Protein AF-A0A3D2R446-F1 (afdb_monomer_lite)

Structure (mmCIF, N/CA/C/O backbone):
data_AF-A0A3D2R446-F1
#
_entry.id   AF-A0A3D2R446-F1
#
loop_
_atom_site.group_PDB
_atom_site.id
_atom_site.type_symbol
_atom_site.label_atom_id
_atom_site.label_alt_id
_atom_site.label_comp_id
_atom_site.label_asym_id
_atom_site.label_entity_id
_atom_site.label_seq_id
_atom_site.pdbx_PDB_ins_code
_atom_site.Cartn_x
_atom_site.Cartn_y
_atom_site.Cartn_z
_atom_site.occupancy
_atom_site.B_iso_or_equiv
_atom_site.auth_seq_id
_atom_site.auth_comp_id
_atom_site.auth_asym_id
_atom_site.auth_atom_id
_atom_site.pdbx_PDB_model_num
ATOM 1 N N . ARG A 1 1 ? 15.607 -3.012 -19.331 1.00 82.00 1 ARG A N 1
ATOM 2 C CA . ARG A 1 1 ? 14.592 -2.431 -18.414 1.00 82.00 1 ARG A CA 1
ATOM 3 C C . ARG A 1 1 ? 13.166 -2.758 -18.873 1.00 82.00 1 ARG A C 1
ATOM 5 O O . ARG A 1 1 ? 12.463 -3.393 -18.107 1.00 82.00 1 ARG A O 1
ATOM 12 N N . ALA A 1 2 ? 12.781 -2.480 -20.128 1.00 90.06 2 ALA A N 1
ATOM 13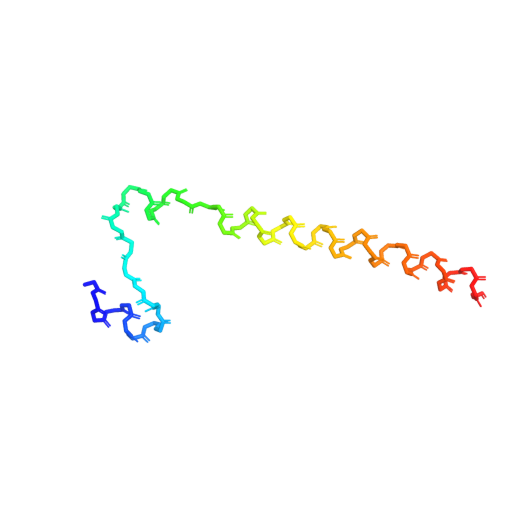 C CA . ALA A 1 2 ? 11.444 -2.810 -20.657 1.00 90.06 2 ALA A CA 1
ATOM 14 C C . ALA A 1 2 ? 11.061 -4.308 -20.591 1.00 90.06 2 ALA A C 1
ATOM 16 O O . ALA A 1 2 ? 9.954 -4.637 -20.182 1.00 90.06 2 ALA A O 1
ATOM 17 N N . TYR A 1 3 ? 11.986 -5.224 -20.919 1.00 93.62 3 TYR A N 1
ATOM 18 C CA . TYR A 1 3 ? 11.746 -6.673 -20.794 1.00 93.62 3 TYR A CA 1
ATOM 19 C C . TYR A 1 3 ? 11.375 -7.093 -19.359 1.00 93.62 3 TYR A C 1
ATOM 21 O O . TYR A 1 3 ? 10.426 -7.843 -19.155 1.00 93.62 3 TYR A O 1
ATOM 29 N N . VAL A 1 4 ? 12.089 -6.556 -18.363 1.00 94.75 4 VAL A N 1
ATOM 30 C CA . VAL A 1 4 ? 11.849 -6.847 -16.940 1.00 94.75 4 VAL A CA 1
ATOM 31 C C . VAL A 1 4 ? 10.529 -6.232 -16.470 1.00 94.75 4 VAL A C 1
ATOM 33 O O . VAL A 1 4 ? 9.770 -6.911 -15.791 1.00 94.75 4 VAL A O 1
ATOM 36 N N . ALA A 1 5 ? 10.211 -4.999 -16.881 1.00 94.81 5 ALA A N 1
ATOM 37 C CA . ALA A 1 5 ? 8.918 -4.378 -16.579 1.00 94.81 5 ALA A CA 1
ATOM 38 C C . ALA A 1 5 ? 7.744 -5.215 -17.111 1.00 94.81 5 ALA A C 1
ATOM 40 O O . ALA A 1 5 ? 6.808 -5.488 -16.366 1.00 94.81 5 ALA A O 1
ATOM 41 N N . LYS A 1 6 ? 7.845 -5.731 -18.346 1.00 95.38 6 LYS A N 1
ATOM 42 C CA . LYS A 1 6 ? 6.842 -6.640 -18.924 1.00 95.38 6 LYS A CA 1
ATOM 43 C C . LYS A 1 6 ? 6.704 -7.941 -18.130 1.00 95.38 6 LYS A C 1
ATOM 45 O O . LYS A 1 6 ? 5.588 -8.395 -17.900 1.00 95.38 6 LYS A O 1
ATOM 50 N N . LEU A 1 7 ? 7.820 -8.541 -17.712 1.00 97.19 7 LEU A N 1
ATOM 51 C CA . LEU A 1 7 ? 7.810 -9.775 -16.919 1.00 97.19 7 LEU A CA 1
ATOM 52 C C . LEU A 1 7 ? 7.141 -9.569 -15.549 1.00 97.19 7 LEU A C 1
ATOM 54 O O . LEU A 1 7 ? 6.397 -10.432 -15.093 1.00 97.19 7 LEU A O 1
ATOM 58 N N . LEU A 1 8 ? 7.380 -8.411 -14.927 1.00 96.88 8 LEU A N 1
ATOM 59 C CA . LEU A 1 8 ? 6.819 -8.021 -13.631 1.00 96.88 8 LEU A CA 1
ATOM 60 C C . LEU A 1 8 ? 5.430 -7.368 -13.732 1.00 96.88 8 LEU A C 1
ATOM 62 O O . LEU A 1 8 ? 4.855 -7.026 -12.704 1.00 96.88 8 LEU A O 1
ATOM 66 N N . LYS A 1 9 ? 4.881 -7.232 -14.947 1.00 96.56 9 LYS A N 1
ATOM 67 C CA . LYS A 1 9 ? 3.577 -6.609 -15.230 1.00 96.56 9 LYS A CA 1
ATOM 68 C C . LYS A 1 9 ? 3.468 -5.154 -14.755 1.00 96.56 9 LYS A C 1
ATOM 70 O O . LYS A 1 9 ? 2.391 -4.711 -14.376 1.00 96.56 9 LYS A O 1
ATOM 75 N N . PHE A 1 10 ? 4.573 -4.416 -14.792 1.00 94.88 10 PHE A N 1
ATOM 76 C CA . PHE A 1 10 ? 4.535 -2.964 -14.651 1.00 94.88 10 PHE A CA 1
ATOM 77 C C . PHE A 1 10 ? 4.153 -2.324 -15.985 1.00 94.88 10 PHE A C 1
ATOM 79 O O . PHE A 1 10 ? 4.660 -2.732 -17.034 1.00 94.88 10 PHE A O 1
ATOM 86 N N . ASP A 1 11 ? 3.310 -1.294 -15.936 1.00 94.25 11 ASP A N 1
ATOM 87 C CA . ASP A 1 11 ? 2.824 -0.595 -17.131 1.00 94.25 11 ASP A CA 1
ATOM 88 C C . ASP A 1 11 ? 3.944 0.138 -17.882 1.00 94.25 11 ASP A C 1
ATOM 90 O O . ASP A 1 11 ? 3.951 0.199 -19.112 1.00 94.25 11 ASP A O 1
ATOM 94 N N . SER A 1 12 ? 4.923 0.686 -17.155 1.00 93.44 12 SER A N 1
ATOM 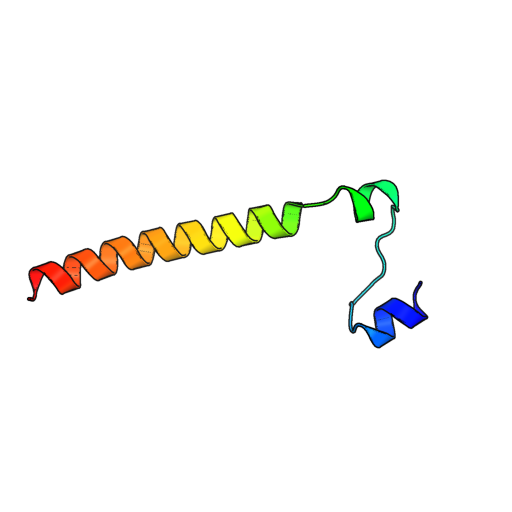95 C CA . SER A 1 12 ? 6.065 1.384 -17.746 1.00 93.44 12 SER A CA 1
ATOM 96 C C . SER A 1 12 ? 7.311 1.343 -16.850 1.00 93.44 12 SER A C 1
ATOM 98 O O . SER A 1 12 ? 7.289 0.837 -15.730 1.00 93.44 12 SER A O 1
ATOM 100 N N . VAL A 1 13 ? 8.438 1.827 -17.379 1.00 94.25 13 VAL A N 1
ATOM 101 C CA . VAL A 1 13 ? 9.700 1.974 -16.639 1.00 94.25 13 VAL A CA 1
ATOM 102 C C . VAL A 1 13 ? 9.827 3.429 -16.197 1.00 94.25 13 VAL A C 1
ATOM 104 O O . VAL A 1 13 ? 9.636 4.322 -17.019 1.00 94.25 13 VAL A O 1
ATOM 107 N N . MET A 1 14 ? 10.233 3.665 -14.948 1.00 92.25 14 MET A N 1
ATOM 108 C CA . MET A 1 14 ? 10.531 5.012 -14.449 1.00 92.25 14 MET A CA 1
ATOM 109 C C . MET A 1 14 ? 11.592 5.718 -15.307 1.00 92.25 14 MET A C 1
ATOM 111 O O . MET A 1 14 ? 12.628 5.137 -15.652 1.00 92.25 14 MET A O 1
ATOM 115 N N . ALA A 1 15 ? 11.339 6.986 -15.637 1.00 93.69 15 ALA A N 1
ATOM 116 C CA . ALA A 1 15 ? 12.197 7.775 -16.520 1.00 93.69 15 ALA A CA 1
ATOM 117 C C . ALA A 1 15 ? 13.516 8.197 -15.852 1.00 93.69 15 ALA A C 1
ATOM 119 O O . ALA A 1 15 ? 14.544 8.307 -16.522 1.00 93.69 15 ALA A O 1
ATOM 120 N N . ASN A 1 16 ? 13.502 8.403 -14.533 1.00 93.75 16 ASN A N 1
ATOM 121 C CA . ASN A 1 16 ? 14.650 8.854 -13.758 1.00 93.75 16 ASN A CA 1
ATOM 122 C C . ASN A 1 16 ? 15.064 7.775 -12.747 1.00 93.75 16 ASN A C 1
ATOM 124 O O . ASN A 1 16 ? 14.253 7.295 -11.963 1.00 93.75 16 ASN A O 1
ATOM 128 N N . SER A 1 17 ? 16.337 7.370 -12.774 1.00 92.75 17 SER A N 1
ATOM 129 C CA . SER A 1 17 ? 16.844 6.319 -11.887 1.00 92.75 17 SER A CA 1
ATOM 130 C C . SER A 1 17 ? 17.081 6.776 -10.453 1.00 92.75 17 SER A C 1
ATOM 132 O 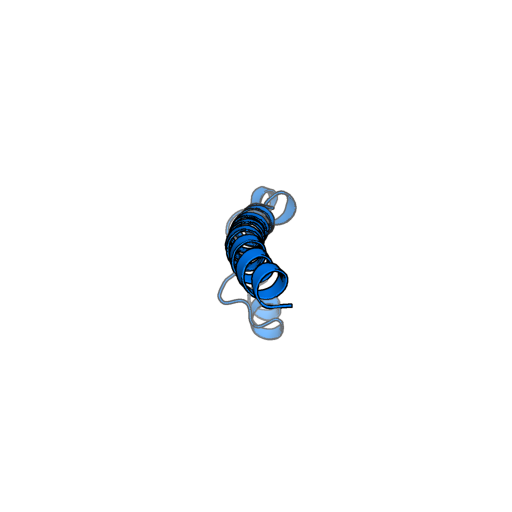O . SER A 1 17 ? 17.044 5.931 -9.569 1.00 92.75 17 SER A O 1
ATOM 134 N N . ILE A 1 18 ? 17.368 8.063 -10.229 1.00 95.25 18 ILE A N 1
ATOM 135 C CA . ILE A 1 18 ? 17.506 8.628 -8.879 1.00 95.25 18 ILE A CA 1
ATOM 136 C C . ILE A 1 18 ? 16.131 8.620 -8.220 1.00 95.25 18 ILE A C 1
ATOM 138 O O . ILE A 1 18 ? 15.983 8.076 -7.133 1.00 95.25 18 ILE A O 1
ATOM 142 N N . ASP A 1 19 ? 15.132 9.113 -8.948 1.00 93.38 19 ASP A N 1
ATOM 143 C CA . ASP A 1 19 ? 13.737 9.102 -8.520 1.00 93.38 19 ASP A CA 1
ATOM 144 C C . ASP A 1 19 ? 13.248 7.674 -8.239 1.00 93.38 19 ASP A C 1
ATOM 146 O O . ASP A 1 19 ? 12.814 7.376 -7.138 1.00 93.38 19 ASP A O 1
ATOM 150 N N . ALA A 1 20 ? 13.483 6.728 -9.155 1.00 92.19 20 ALA A N 1
ATOM 151 C CA . ALA A 1 20 ? 13.054 5.337 -8.985 1.00 92.19 20 ALA A CA 1
ATOM 152 C C . ALA A 1 20 ? 13.588 4.636 -7.717 1.00 92.19 20 ALA A C 1
ATOM 154 O O . ALA A 1 20 ? 12.979 3.670 -7.259 1.00 92.19 20 ALA A O 1
ATOM 155 N N . VAL A 1 21 ? 14.738 5.058 -7.172 1.00 94.88 21 VAL A N 1
ATOM 156 C CA . VAL A 1 21 ? 15.293 4.467 -5.939 1.00 94.88 21 VAL A CA 1
ATOM 157 C C . VAL A 1 21 ? 14.895 5.239 -4.681 1.00 94.88 21 VAL A C 1
ATOM 159 O O . VAL A 1 21 ? 14.805 4.633 -3.605 1.00 94.88 21 VAL A O 1
ATOM 162 N N . SER A 1 22 ? 14.637 6.544 -4.792 1.00 94.50 22 SER A N 1
ATOM 163 C CA . SER A 1 22 ? 14.259 7.404 -3.666 1.00 94.50 22 SER A CA 1
ATOM 164 C C . SER A 1 22 ? 12.754 7.579 -3.483 1.00 94.50 22 SER A C 1
ATOM 166 O O . SER A 1 22 ? 12.343 7.865 -2.364 1.00 94.50 22 SER A O 1
ATOM 168 N N . ASP A 1 23 ? 11.949 7.389 -4.529 1.00 94.44 23 ASP A N 1
ATOM 169 C CA . ASP A 1 23 ? 10.504 7.624 -4.517 1.00 94.44 23 ASP A CA 1
ATOM 170 C C . ASP A 1 23 ? 9.798 6.678 -3.535 1.00 94.44 23 ASP A C 1
ATOM 172 O O . ASP A 1 23 ? 10.032 5.462 -3.500 1.00 94.44 23 ASP A O 1
ATOM 176 N N . ARG A 1 24 ? 8.973 7.268 -2.672 1.00 96.31 24 ARG A N 1
ATOM 177 C CA . ARG A 1 24 ? 8.14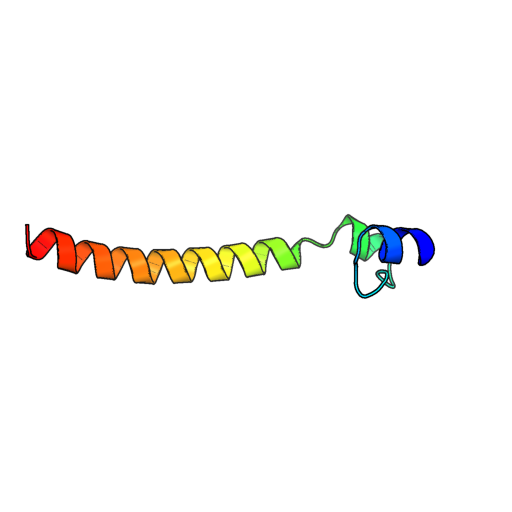7 6.598 -1.662 1.00 96.31 24 ARG A CA 1
ATOM 178 C C . ARG A 1 24 ? 6.725 7.157 -1.645 1.00 96.31 24 ARG A C 1
ATOM 180 O O . ARG A 1 24 ? 5.964 6.799 -0.746 1.00 96.31 24 ARG A O 1
ATOM 187 N N . ASP A 1 25 ? 6.348 7.980 -2.619 1.00 95.50 25 ASP A N 1
ATOM 188 C CA . ASP A 1 25 ? 5.072 8.695 -2.620 1.00 95.50 25 ASP A CA 1
ATOM 189 C C . ASP A 1 25 ? 3.895 7.713 -2.642 1.00 95.50 25 ASP A C 1
ATOM 191 O O . ASP A 1 25 ? 2.930 7.884 -1.898 1.00 95.50 25 ASP A O 1
ATOM 195 N N . PHE A 1 26 ? 4.036 6.584 -3.349 1.00 94.06 26 PHE A N 1
ATOM 196 C CA . PHE A 1 26 ? 3.024 5.521 -3.358 1.00 94.06 26 PHE A CA 1
ATOM 197 C C . PHE A 1 26 ? 2.729 4.939 -1.961 1.00 94.06 26 PHE A C 1
ATOM 199 O O . PHE A 1 26 ? 1.594 4.558 -1.675 1.00 94.06 26 PHE A O 1
ATOM 206 N N . LEU A 1 27 ? 3.730 4.867 -1.070 1.00 97.81 27 LEU A N 1
ATOM 207 C CA . LEU A 1 27 ? 3.526 4.405 0.309 1.00 97.81 27 LEU A CA 1
ATOM 208 C C . LEU A 1 27 ? 2.793 5.457 1.136 1.00 97.81 27 LEU A C 1
ATOM 210 O O . LEU A 1 27 ? 1.966 5.108 1.978 1.00 97.81 27 LEU A O 1
ATOM 214 N N . ILE A 1 28 ? 3.096 6.734 0.903 1.00 98.25 28 ILE A N 1
ATOM 215 C CA . ILE A 1 28 ? 2.454 7.853 1.591 1.00 98.25 28 ILE A CA 1
ATOM 216 C C . ILE A 1 28 ? 0.976 7.922 1.190 1.00 98.25 28 ILE A C 1
ATOM 218 O O . ILE A 1 28 ? 0.117 7.976 2.068 1.00 98.25 28 ILE A O 1
ATOM 222 N N . GLU A 1 29 ? 0.663 7.834 -0.105 1.00 98.44 29 GLU A N 1
ATOM 223 C CA . GLU A 1 29 ? -0.717 7.808 -0.608 1.00 98.44 29 GLU A CA 1
ATOM 224 C C . GLU A 1 29 ? -1.500 6.584 -0.116 1.00 98.44 29 GLU A C 1
ATOM 226 O O . GLU A 1 29 ? -2.659 6.700 0.304 1.00 98.44 29 GLU A O 1
ATOM 231 N N . PHE A 1 30 ? -0.860 5.409 -0.108 1.00 98.44 30 PHE A N 1
ATOM 232 C CA . PHE A 1 30 ? -1.449 4.204 0.468 1.00 98.44 30 PHE A CA 1
ATOM 233 C C . PHE A 1 30 ? -1.779 4.410 1.948 1.00 98.44 30 PHE A C 1
ATOM 235 O O . PHE A 1 30 ? -2.897 4.127 2.382 1.00 98.44 30 PHE A O 1
ATOM 242 N N . ASN A 1 31 ? -0.833 4.943 2.724 1.00 98.56 31 ASN A N 1
ATOM 243 C CA . ASN A 1 31 ? -1.027 5.158 4.151 1.00 98.56 31 ASN A CA 1
ATOM 244 C C . ASN A 1 31 ? -2.084 6.232 4.440 1.00 98.56 31 ASN A C 1
ATOM 246 O O . ASN A 1 31 ? -2.857 6.090 5.388 1.00 98.56 31 ASN A O 1
ATOM 250 N N . PHE A 1 32 ? -2.165 7.278 3.617 1.00 98.62 32 PHE A N 1
ATOM 251 C CA . PHE A 1 32 ? -3.237 8.268 3.682 1.00 98.62 32 PHE A CA 1
ATOM 252 C C . PHE A 1 32 ? -4.606 7.607 3.483 1.00 98.62 32 PHE A C 1
ATOM 254 O O . PHE A 1 32 ? -5.497 7.759 4.320 1.00 98.62 32 PHE A O 1
ATOM 261 N N . SER A 1 33 ? -4.745 6.801 2.428 1.00 98.69 33 SER A N 1
ATOM 262 C CA . SER A 1 33 ? -5.987 6.084 2.118 1.00 98.69 33 SER A CA 1
ATOM 263 C C . SER A 1 33 ? -6.372 5.105 3.232 1.00 98.69 33 SER A C 1
ATOM 265 O O . SER A 1 33 ? -7.527 5.061 3.655 1.00 98.69 33 SER A O 1
ATOM 267 N N . ALA A 1 34 ? -5.397 4.363 3.764 1.00 98.69 34 ALA A N 1
ATOM 268 C CA . ALA A 1 34 ? -5.597 3.450 4.885 1.00 98.69 34 ALA A CA 1
ATOM 269 C C . ALA A 1 34 ? -6.001 4.187 6.174 1.00 98.69 34 ALA A C 1
ATOM 271 O O . ALA A 1 34 ? -6.907 3.747 6.877 1.00 98.69 34 ALA A O 1
ATOM 272 N N . SER A 1 35 ? -5.385 5.333 6.470 1.00 98.56 35 SER A N 1
ATOM 273 C CA . SER A 1 35 ? -5.712 6.148 7.650 1.00 98.56 35 SER A CA 1
ATOM 274 C C . SER A 1 35 ? -7.119 6.743 7.560 1.00 98.56 35 SER A C 1
ATOM 276 O O . SER A 1 35 ? -7.853 6.779 8.552 1.00 98.56 35 SER A O 1
ATOM 278 N N . LEU A 1 36 ? -7.531 7.161 6.362 1.00 98.62 36 LEU A N 1
ATOM 279 C CA . LEU A 1 36 ? -8.888 7.633 6.110 1.00 98.62 36 LEU A CA 1
ATOM 280 C C . LEU A 1 36 ? -9.907 6.498 6.282 1.00 98.62 36 LEU A C 1
ATOM 282 O O . LEU A 1 36 ? -10.900 6.663 6.991 1.00 98.62 36 LEU A O 1
ATOM 286 N N . LEU A 1 37 ? -9.623 5.319 5.719 1.00 98.69 37 LEU A N 1
ATOM 287 C CA . LEU A 1 37 ? -10.435 4.119 5.927 1.00 98.69 37 LEU A CA 1
ATOM 288 C C . LEU A 1 37 ? -10.571 3.790 7.420 1.00 98.69 37 LEU A C 1
ATOM 290 O O . LEU A 1 37 ? -11.682 3.588 7.899 1.00 98.69 37 LEU A O 1
ATOM 294 N N . MET A 1 38 ? -9.468 3.795 8.171 1.00 98.56 38 MET A N 1
ATOM 295 C CA . MET A 1 38 ? -9.481 3.545 9.616 1.00 98.56 38 MET A CA 1
ATOM 296 C C . MET A 1 38 ? -10.293 4.589 10.385 1.00 98.56 38 MET A C 1
ATOM 298 O O . MET A 1 38 ? -10.977 4.243 11.345 1.00 98.56 38 MET A O 1
ATOM 302 N N . THR A 1 39 ? -10.283 5.848 9.948 1.00 98.50 39 THR A N 1
ATOM 303 C CA . THR A 1 39 ? -11.128 6.900 10.534 1.00 98.50 39 THR A CA 1
ATOM 304 C C . THR A 1 39 ? -12.613 6.587 10.337 1.00 98.50 39 THR A C 1
ATOM 306 O O . THR A 1 39 ? -13.404 6.703 11.275 1.00 98.50 39 THR A O 1
ATOM 309 N N . HIS A 1 40 ? -13.001 6.135 9.143 1.00 98.38 40 HIS A N 1
ATOM 310 C CA . HIS A 1 40 ? -14.3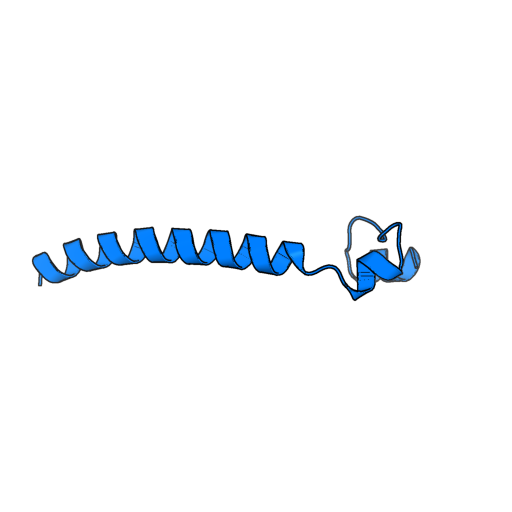71 5.696 8.874 1.00 98.38 40 HIS A CA 1
ATOM 311 C C . HIS A 1 40 ? -14.747 4.445 9.679 1.00 98.38 40 HIS A C 1
ATOM 313 O O . HIS A 1 40 ? -15.820 4.409 10.282 1.00 98.38 40 HIS A O 1
ATOM 319 N N . LEU A 1 41 ? -13.854 3.454 9.748 1.00 98.44 41 LEU A N 1
ATOM 320 C CA . LEU A 1 41 ? -14.064 2.230 10.525 1.00 98.44 41 LEU A CA 1
ATOM 321 C C . LEU A 1 41 ? -14.160 2.497 12.030 1.00 98.44 41 LEU A C 1
ATOM 323 O O . LEU A 1 41 ? -14.934 1.828 12.709 1.00 98.44 41 LEU A O 1
ATOM 327 N N . SER A 1 42 ? -13.427 3.484 12.548 1.00 98.56 42 SER A N 1
ATOM 328 C CA . SER A 1 42 ? -13.500 3.905 13.951 1.00 98.56 42 SER A CA 1
ATOM 329 C C . SER A 1 42 ? -14.907 4.390 14.309 1.00 98.56 42 SER A C 1
ATOM 331 O O . SER A 1 42 ? -15.519 3.879 15.243 1.00 98.56 42 SER A O 1
ATOM 333 N N . ARG A 1 43 ? -15.474 5.286 13.490 1.00 97.19 43 ARG A N 1
ATOM 334 C CA . ARG A 1 43 ? -16.849 5.784 13.671 1.00 97.19 43 ARG A CA 1
ATOM 335 C C . ARG A 1 43 ? -17.884 4.670 13.547 1.00 97.19 43 ARG A C 1
ATOM 337 O O . ARG A 1 43 ? -18.839 4.626 14.304 1.00 97.19 43 ARG A O 1
ATOM 344 N N . TRP A 1 44 ? -17.694 3.759 12.595 1.00 97.94 44 TRP A N 1
ATOM 345 C CA . TRP A 1 44 ? -18.586 2.608 12.459 1.00 97.94 44 TRP A CA 1
ATOM 346 C C . TRP A 1 44 ? -18.513 1.670 13.674 1.00 97.94 44 TRP A C 1
ATOM 348 O O . TRP A 1 44 ? -19.535 1.165 14.126 1.00 97.94 44 TRP A O 1
ATOM 358 N N . SER A 1 45 ? -17.319 1.479 14.240 1.00 97.81 45 SER A N 1
ATOM 359 C CA . SER A 1 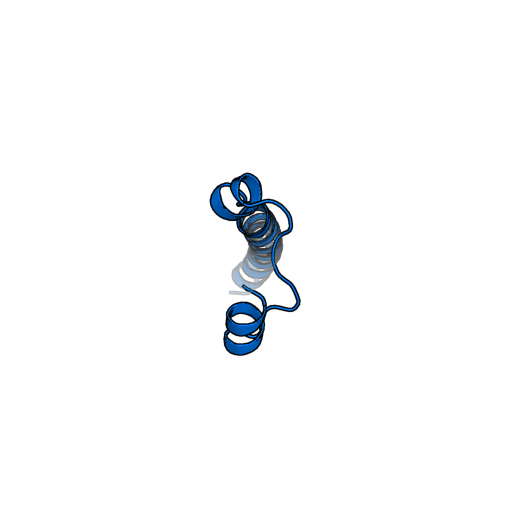45 ? -17.132 0.684 15.457 1.00 97.81 45 SER A CA 1
ATOM 360 C C . SER A 1 45 ? -17.809 1.323 16.670 1.00 97.81 45 SER A C 1
ATOM 362 O O . SER A 1 45 ? -18.359 0.602 17.493 1.00 97.81 45 SER A O 1
ATOM 364 N N . GLU A 1 46 ? -17.810 2.655 16.771 1.00 98.06 46 GLU A N 1
ATOM 365 C CA . GLU A 1 46 ? -18.530 3.391 17.821 1.00 98.06 46 GLU A CA 1
ATOM 366 C C . GLU A 1 46 ? -20.036 3.080 17.802 1.00 98.06 46 GLU A C 1
ATOM 368 O O . GLU A 1 46 ? -20.600 2.736 18.839 1.00 98.06 46 GLU A O 1
ATOM 373 N N . GLU A 1 47 ? -20.664 3.088 16.621 1.00 97.19 47 GLU A N 1
ATOM 374 C CA . GLU A 1 47 ? -22.078 2.708 16.461 1.00 97.19 47 GLU A CA 1
ATOM 375 C C . GLU A 1 47 ? -22.341 1.259 16.906 1.00 97.19 47 GLU A C 1
ATOM 377 O O . GLU A 1 47 ? -23.309 0.986 17.612 1.00 97.19 47 GLU A O 1
ATOM 382 N N . LEU A 1 48 ? -21.455 0.323 16.543 1.00 97.19 48 LEU A N 1
ATOM 383 C CA . LEU A 1 48 ? -21.576 -1.081 16.951 1.00 97.19 48 LEU A CA 1
ATOM 384 C C . LEU A 1 48 ? -21.434 -1.265 18.466 1.00 97.19 48 LEU A C 1
ATOM 386 O O . LEU A 1 48 ? -22.166 -2.062 19.047 1.00 97.19 48 LEU A O 1
ATOM 390 N N . ILE A 1 49 ? -20.510 -0.539 19.104 1.00 97.38 49 ILE A N 1
ATOM 391 C CA . ILE A 1 49 ? -20.314 -0.577 20.560 1.00 97.38 49 ILE A CA 1
ATOM 392 C C . ILE A 1 49 ? -21.566 -0.068 21.276 1.00 97.38 49 ILE A C 1
ATOM 394 O O . ILE A 1 49 ? -21.974 -0.669 22.263 1.00 97.38 49 ILE A O 1
ATOM 398 N N . MET A 1 50 ? -22.202 0.992 20.770 1.00 95.19 50 MET A N 1
ATOM 399 C CA . MET A 1 50 ? -23.440 1.534 21.344 1.00 95.19 50 MET A CA 1
ATOM 400 C C . MET A 1 50 ? -24.636 0.575 21.237 1.00 95.19 50 MET A C 1
ATOM 402 O O . MET A 1 50 ? -25.598 0.719 21.990 1.00 95.19 50 MET A O 1
ATOM 406 N N . TRP A 1 51 ? -24.606 -0.376 20.299 1.00 94.81 51 TRP A N 1
ATOM 407 C CA . TRP A 1 51 ? -25.641 -1.404 20.140 1.00 94.81 51 TRP A CA 1
ATOM 408 C C . TRP A 1 51 ? -25.381 -2.689 20.941 1.00 94.81 51 TRP A C 1
ATOM 410 O O . TRP A 1 51 ? -26.272 -3.540 20.990 1.00 94.81 51 TRP A O 1
ATOM 420 N N . SER A 1 52 ? -24.189 -2.851 21.527 1.00 78.12 52 SER A N 1
ATOM 421 C CA . SER A 1 52 ? -23.832 -3.990 22.387 1.00 78.12 52 SER A CA 1
ATOM 422 C C . SER A 1 52 ? -24.253 -3.779 23.836 1.00 78.12 52 SER A C 1
ATOM 424 O O . SER A 1 52 ? -24.417 -4.829 24.500 1.00 78.12 52 SER A O 1
#

pLDDT: mean 95.53, std 3.8, range [78.12, 98.69]

Radius of gyration: 19.07 Å; chains: 1; bounding box: 43×19×43 Å

Sequence (52 aa):
RAYVAKLLKFDSVMANSIDAVSDRDFLIEFNFSASLLMTHLSRWSEELIMWS

Foldseek 3Di:
DVVVCVVVVNPDDDPDPVCVVPPDVVVVVVVVVVVVVVVVVVVVVVVVVVVD

Secondary structure (DSSP, 8-state):
-HHHHHHTT-SS--S-HHHHHH--HHHHHHHHHHHHHHHHHHHHHHHHHHH-